Protein AF-A0A6A2WJE5-F1 (afdb_monomer)

Nearest PDB structures (foldseek):
  1t0g-assembly1_A  TM=8.300E-01  e=8.649E-07  Arabidopsis thaliana
  1j03-assembly1_A  TM=7.899E-01  e=5.171E-07  Arabidopsis thaliana
  4x8y-assembly2_B-3  TM=9.116E-01  e=1.373E-05  Homo sapiens
  4x8y-assembly1_A-2  TM=8.949E-01  e=1.665E-05  Homo sapiens

Sequence (152 aa):
MGIYSTVMETATEVTGLSPTAFFTILAMTVAVYNIVSGMFLGPEDFRQKPEKEPIQIYDVSSSKMFYGRGGACSMFTGKDASRALAMLSFKPEDLTGNLEGLSAEELGVLEDWESKFIEKYPVVGRVVTSTNSSENGDNVQIQSNDRNEQIE

Foldseek 3Di:
DDPVVVVQVVVCVPPVDHPVVVVVVVVVVVVVCCVVVCVVDPPPCVVPPPDDDFAWDWDCVVVCCQCNDPHVNVLQPPFQCLQCQLVVHPDNVSRHPDPPPRDPSSNVSSVVVVVVRVVPTDTPDGDDDPPDPDDDDDDDDDPPDDDDDDDD

pLDDT: mean 74.65, std 17.41, range [35.53, 93.31]

Structure (mmCIF, N/CA/C/O backbone):
data_AF-A0A6A2WJE5-F1
#
_entry.id   AF-A0A6A2WJE5-F1
#
loop_
_atom_site.group_PDB
_atom_site.id
_atom_site.type_symbol
_atom_site.label_atom_id
_atom_site.label_alt_id
_atom_site.label_comp_id
_atom_site.label_asym_id
_atom_site.label_entity_id
_atom_site.label_seq_id
_atom_site.pdbx_PDB_ins_code
_atom_site.Cartn_x
_atom_site.Cartn_y
_atom_site.Cartn_z
_atom_site.occupancy
_atom_site.B_iso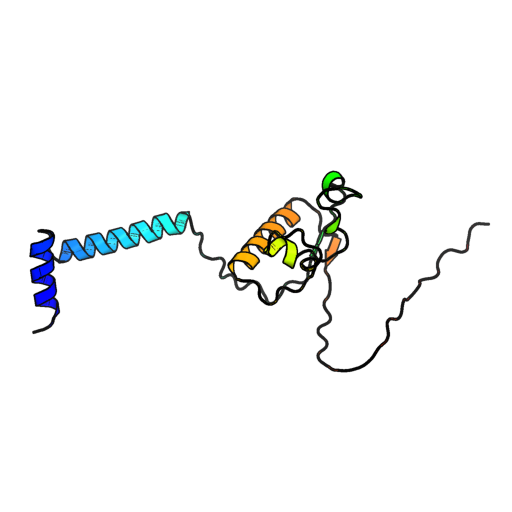_or_equiv
_atom_site.auth_seq_id
_atom_site.auth_comp_id
_atom_site.auth_asym_id
_atom_site.auth_atom_id
_atom_site.pdbx_PDB_model_num
ATOM 1 N N . MET A 1 1 ? -21.342 5.557 55.306 1.00 52.59 1 MET A N 1
ATOM 2 C CA . MET A 1 1 ? -22.325 5.751 54.220 1.00 52.59 1 MET A CA 1
ATOM 3 C C . MET A 1 1 ? -21.588 6.442 53.088 1.00 52.59 1 MET A C 1
ATOM 5 O O . MET A 1 1 ? -20.924 7.432 53.353 1.00 52.59 1 MET A O 1
ATOM 9 N N . GLY A 1 2 ? -21.509 5.792 51.928 1.00 71.12 2 GLY A N 1
ATOM 10 C CA . GLY A 1 2 ? -20.490 6.067 50.911 1.00 71.12 2 GLY A CA 1
ATOM 11 C C . GLY A 1 2 ? -20.773 7.291 50.044 1.00 71.12 2 GLY A C 1
ATOM 12 O O . GLY A 1 2 ? -21.915 7.715 49.915 1.00 71.12 2 GLY A O 1
ATOM 13 N N . ILE A 1 3 ? -19.718 7.778 49.390 1.00 71.00 3 ILE A N 1
ATOM 14 C CA . ILE A 1 3 ? -19.691 8.880 48.409 1.00 71.00 3 ILE A CA 1
ATOM 15 C C . ILE A 1 3 ? -20.806 8.8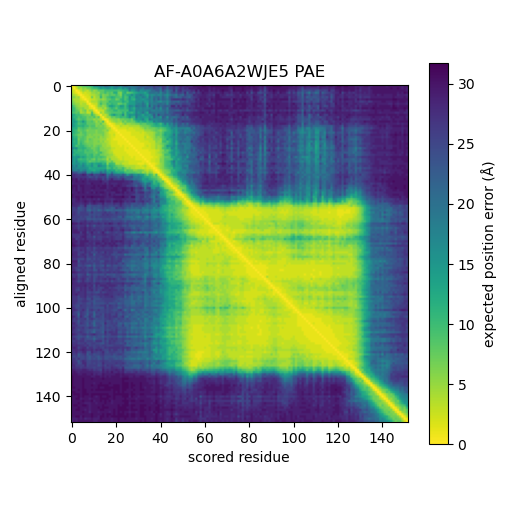37 47.347 1.00 71.00 3 ILE A C 1
ATOM 17 O O . ILE A 1 3 ? -21.147 9.863 46.768 1.00 71.00 3 ILE A O 1
ATOM 21 N N . TYR A 1 4 ? -21.407 7.668 47.119 1.00 67.56 4 TYR A N 1
ATOM 22 C CA . TYR A 1 4 ? -22.538 7.477 46.222 1.00 67.56 4 TYR A CA 1
ATOM 23 C C . TYR A 1 4 ? -23.751 8.326 46.599 1.00 67.56 4 TYR A C 1
ATOM 25 O O . TYR A 1 4 ? -24.358 8.900 45.709 1.00 67.56 4 TYR A O 1
ATOM 33 N N . SER A 1 5 ? -24.104 8.460 47.882 1.00 70.06 5 SER A N 1
ATOM 34 C CA . SER A 1 5 ? -25.287 9.250 48.261 1.00 70.06 5 SER A CA 1
ATOM 35 C C . SER A 1 5 ? -25.106 10.731 47.938 1.00 70.06 5 SER A C 1
ATOM 37 O O . SER A 1 5 ? -26.014 11.352 47.402 1.00 70.06 5 SER A O 1
ATOM 39 N N . THR A 1 6 ? -23.907 11.262 48.183 1.00 72.88 6 THR A N 1
ATOM 40 C CA . THR A 1 6 ? -23.566 12.663 47.912 1.00 72.88 6 THR A CA 1
ATOM 41 C C . THR A 1 6 ? -23.603 12.973 46.419 1.00 72.88 6 THR A C 1
ATOM 43 O O . THR A 1 6 ? -24.146 13.992 46.017 1.00 72.88 6 THR A O 1
ATOM 46 N N . VAL A 1 7 ? -23.076 12.078 45.580 1.00 64.81 7 VAL A N 1
ATOM 47 C CA . VAL A 1 7 ? -23.107 12.257 44.118 1.00 64.81 7 VAL A CA 1
ATOM 48 C C . VAL A 1 7 ? -24.527 12.096 43.554 1.00 64.81 7 VAL A C 1
ATOM 50 O O . VAL A 1 7 ? -24.882 12.759 42.585 1.00 64.81 7 VAL A O 1
ATOM 53 N N . MET A 1 8 ? -25.360 11.240 44.157 1.00 64.81 8 MET A N 1
ATOM 54 C CA . MET A 1 8 ? -26.753 11.049 43.727 1.00 64.81 8 MET A CA 1
ATOM 55 C C . MET A 1 8 ? -27.610 12.279 44.046 1.00 64.81 8 MET A C 1
ATOM 57 O O . MET A 1 8 ? -28.460 12.625 43.235 1.00 64.81 8 MET A O 1
ATOM 61 N N . GLU A 1 9 ? -27.355 12.949 45.175 1.00 65.62 9 GLU A N 1
ATOM 62 C CA . GLU A 1 9 ? -28.036 14.181 45.594 1.00 65.62 9 GLU A CA 1
ATOM 63 C C . GLU A 1 9 ? -27.699 15.361 44.662 1.00 65.62 9 GLU A C 1
ATOM 65 O O . GLU A 1 9 ? -28.606 16.035 44.166 1.00 65.62 9 GLU A O 1
ATOM 70 N N . THR A 1 10 ? -26.418 15.534 44.304 1.00 62.00 10 THR A N 1
ATOM 71 C CA . THR A 1 10 ? -25.973 16.611 43.397 1.00 62.00 10 THR A CA 1
ATOM 72 C C . THR A 1 10 ? -26.406 16.400 41.945 1.00 62.00 10 THR A C 1
ATOM 74 O O . THR A 1 10 ? -26.723 17.363 41.245 1.00 62.00 10 THR A O 1
ATOM 77 N N . ALA A 1 11 ? -26.471 15.152 41.475 1.00 60.81 11 ALA A N 1
ATOM 78 C CA . ALA A 1 11 ? -26.925 14.841 40.118 1.00 60.81 11 ALA A CA 1
ATOM 79 C C . ALA A 1 11 ? -28.409 15.195 39.901 1.00 60.81 11 ALA A C 1
ATOM 81 O O . ALA A 1 11 ? -28.769 15.729 38.844 1.00 60.81 11 ALA A O 1
ATOM 82 N N . THR A 1 12 ? -29.258 14.962 40.910 1.00 60.22 12 THR A N 1
ATOM 83 C CA . THR A 1 12 ? -30.670 15.381 40.895 1.00 60.22 12 THR A CA 1
ATOM 84 C C . THR A 1 12 ? -30.843 16.896 40.921 1.00 60.22 12 THR A C 1
ATOM 86 O O . THR A 1 12 ? -31.768 17.402 40.292 1.00 60.22 12 THR A O 1
ATOM 89 N N . GLU A 1 13 ? -29.954 17.628 41.590 1.00 63.97 13 GLU A N 1
ATOM 90 C CA . GLU A 1 13 ? -30.021 19.091 41.697 1.00 63.97 13 GLU A CA 1
ATOM 91 C C . GLU A 1 13 ? -29.607 19.798 40.395 1.00 63.97 13 GLU A C 1
ATOM 93 O O . GLU A 1 13 ? -30.221 20.785 39.998 1.00 63.97 13 GLU A O 1
ATOM 98 N N . VAL A 1 14 ? -28.608 19.264 39.683 1.00 64.81 14 VAL A N 1
ATOM 99 C CA . VAL A 1 14 ? -28.057 19.887 38.463 1.00 64.81 14 VAL A CA 1
ATOM 100 C C . VAL A 1 14 ? -28.892 19.601 37.210 1.00 64.81 14 VAL A C 1
ATOM 102 O O . VAL A 1 14 ? -28.920 20.417 36.291 1.00 64.81 14 VAL A O 1
ATOM 105 N N . THR A 1 15 ? -29.572 18.452 37.141 1.00 68.88 15 THR A N 1
ATOM 106 C CA . THR A 1 15 ? -30.280 18.016 35.918 1.00 68.88 15 THR A CA 1
ATOM 107 C C . THR A 1 15 ? -31.773 17.760 36.107 1.00 68.88 15 THR A C 1
ATOM 109 O O . THR A 1 15 ? -32.488 17.599 35.119 1.00 68.88 15 THR A O 1
ATOM 112 N N . GLY A 1 16 ? -32.264 17.697 37.350 1.00 69.25 16 GLY A N 1
ATOM 113 C CA . GLY A 1 16 ? -33.649 17.321 37.662 1.00 69.25 16 GLY A CA 1
ATOM 114 C C . GLY A 1 16 ? -34.006 15.872 37.306 1.00 69.25 16 GLY A C 1
ATOM 115 O O . GLY A 1 16 ? -35.157 15.463 37.456 1.00 69.25 16 GLY A O 1
ATOM 116 N N . LEU A 1 17 ? -33.043 15.086 36.816 1.00 70.56 17 LEU A N 1
ATOM 117 C CA . LEU A 1 17 ? -33.240 13.709 36.386 1.00 70.56 17 LEU A CA 1
ATOM 118 C C . LEU A 1 17 ? -32.917 12.749 37.533 1.00 70.56 17 LEU A C 1
ATOM 120 O O . LEU A 1 17 ? -31.979 12.959 38.300 1.00 70.56 17 LEU A O 1
ATOM 124 N N . SER A 1 18 ? -33.693 11.666 37.636 1.00 77.38 18 SER A N 1
ATOM 125 C CA . SER A 1 18 ? -33.404 10.576 38.573 1.00 77.38 18 SER A CA 1
ATOM 126 C C . SER A 1 18 ? -31.990 10.035 38.322 1.00 77.38 18 SER A C 1
ATOM 128 O O . SER A 1 18 ? -31.589 9.926 37.157 1.00 77.38 18 SER A O 1
ATOM 130 N N . PRO A 1 19 ? -31.241 9.617 39.356 1.00 73.56 19 PRO A N 1
ATOM 131 C CA . PRO A 1 19 ? -29.891 9.106 39.157 1.00 73.56 19 PRO A CA 1
ATOM 132 C C . PRO A 1 19 ? -29.829 7.921 38.186 1.00 73.56 19 PRO A C 1
ATOM 134 O O . PRO A 1 19 ? -28.876 7.782 37.425 1.00 73.56 19 PRO A O 1
ATOM 137 N N . THR A 1 20 ? -30.886 7.105 38.130 1.00 77.31 20 THR A N 1
ATOM 138 C CA . THR A 1 20 ? -31.012 6.017 37.151 1.00 77.31 20 THR A CA 1
ATOM 139 C C . THR A 1 20 ? -31.066 6.544 35.716 1.00 77.31 20 THR A C 1
ATOM 141 O O . THR A 1 20 ? -30.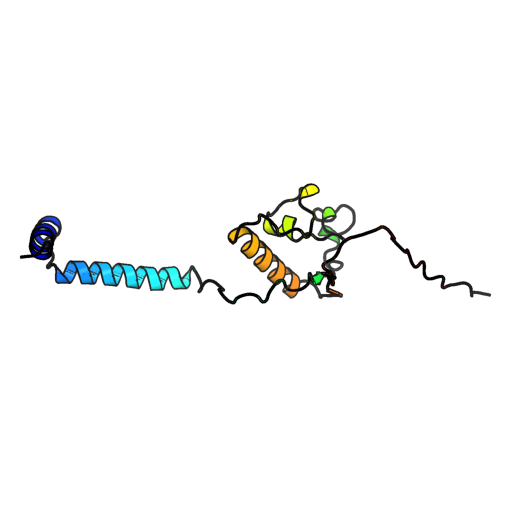427 5.974 34.837 1.00 77.31 20 THR A O 1
ATOM 144 N N . ALA A 1 21 ? -31.770 7.653 35.482 1.00 81.62 21 ALA A N 1
ATOM 145 C CA . ALA A 1 21 ? -31.901 8.258 34.161 1.00 81.62 21 ALA A CA 1
ATOM 146 C C . ALA A 1 21 ? -30.559 8.812 33.657 1.00 81.62 21 ALA A C 1
ATOM 148 O O . ALA A 1 21 ? -30.225 8.644 32.486 1.00 81.62 21 ALA A O 1
ATOM 149 N N . PHE A 1 22 ? -29.748 9.391 34.545 1.00 81.06 22 PHE A N 1
ATOM 150 C CA . PHE A 1 22 ? -28.398 9.847 34.211 1.00 81.06 22 PHE A CA 1
ATOM 151 C C . PHE A 1 22 ? -27.514 8.698 33.709 1.00 81.06 22 PHE A C 1
ATOM 153 O O . PHE A 1 22 ? -26.937 8.791 32.626 1.00 81.06 22 PHE A O 1
ATOM 160 N N . PHE A 1 23 ? -27.471 7.575 34.435 1.00 82.06 23 PHE A N 1
ATOM 161 C CA . PHE A 1 23 ? -26.706 6.404 33.998 1.00 82.06 23 PHE A CA 1
ATOM 162 C C . PHE A 1 23 ? -27.274 5.780 32.725 1.00 82.06 23 PHE A C 1
ATOM 164 O O . PHE A 1 23 ? -26.497 5.327 31.889 1.00 82.06 23 PHE A O 1
ATOM 171 N N . THR A 1 24 ? -28.597 5.799 32.524 1.00 88.81 24 THR A N 1
ATOM 172 C CA . THR A 1 24 ? -29.176 5.324 31.261 1.00 88.81 24 THR A CA 1
ATOM 173 C C . THR A 1 24 ? -28.831 6.232 30.092 1.00 88.81 24 THR A C 1
ATOM 175 O O . THR A 1 24 ? -28.515 5.726 29.025 1.00 88.81 24 THR A O 1
ATOM 178 N N . ILE A 1 25 ? -28.825 7.554 30.279 1.00 87.94 25 ILE A N 1
ATOM 179 C CA . ILE A 1 25 ? -28.468 8.507 29.223 1.00 87.94 25 ILE A CA 1
ATOM 180 C C . ILE A 1 25 ? -26.979 8.386 28.903 1.00 87.94 25 ILE A C 1
ATOM 182 O O . ILE A 1 25 ? -26.621 8.336 27.730 1.00 87.94 25 ILE A O 1
ATOM 186 N N . LEU A 1 26 ? -26.114 8.260 29.915 1.00 86.88 26 LEU A N 1
ATOM 187 C CA . LEU A 1 26 ? -24.685 8.005 29.726 1.00 86.88 26 LEU A CA 1
ATOM 188 C C . LEU A 1 26 ? -24.463 6.683 28.977 1.00 86.88 26 LEU A C 1
ATOM 190 O O . LEU A 1 26 ? -23.753 6.657 27.976 1.00 86.88 26 LEU A O 1
ATOM 194 N N . ALA A 1 27 ? -25.119 5.605 29.409 1.00 87.69 27 ALA A N 1
ATOM 195 C CA . ALA A 1 27 ? -25.034 4.302 28.757 1.00 87.69 27 ALA A CA 1
ATOM 196 C C . ALA A 1 27 ? -25.561 4.344 27.315 1.00 87.69 27 ALA A C 1
ATOM 198 O O . ALA A 1 27 ? -24.934 3.779 26.424 1.00 87.69 27 ALA A O 1
ATOM 199 N N . MET A 1 28 ? -26.661 5.056 27.056 1.00 89.38 28 MET A N 1
ATOM 200 C CA . MET A 1 28 ? -27.192 5.255 25.706 1.00 89.38 28 MET A CA 1
ATOM 201 C C . MET A 1 28 ? -26.266 6.113 24.847 1.00 89.38 28 MET A C 1
ATOM 203 O O . MET A 1 28 ? -26.070 5.798 23.682 1.00 89.38 28 MET A O 1
ATOM 207 N N . THR A 1 29 ? -25.651 7.152 25.409 1.00 89.69 29 THR A N 1
ATOM 208 C CA . THR A 1 29 ? -24.685 8.007 24.702 1.00 89.69 29 THR A CA 1
ATOM 209 C C . THR A 1 29 ? -23.455 7.202 24.308 1.00 89.69 29 THR A C 1
ATOM 211 O O . THR A 1 29 ? -23.022 7.261 23.162 1.00 89.69 29 THR A O 1
ATOM 214 N N . VAL A 1 30 ? -22.939 6.381 25.224 1.00 89.19 30 VAL A N 1
ATOM 215 C CA . VAL A 1 30 ? -21.826 5.466 24.957 1.00 89.19 30 VAL A CA 1
ATOM 216 C C . VAL A 1 30 ? -22.230 4.399 23.936 1.00 89.19 30 VAL A C 1
ATOM 218 O O . VAL A 1 30 ? -21.449 4.096 23.041 1.00 89.19 30 VAL A O 1
ATOM 221 N N . ALA A 1 31 ? -23.442 3.847 24.007 1.00 89.00 31 ALA A N 1
ATOM 222 C CA . ALA A 1 31 ? -23.922 2.862 23.038 1.00 89.00 31 ALA A CA 1
ATOM 223 C C . ALA A 1 31 ? -24.057 3.461 21.630 1.00 89.00 31 ALA A C 1
ATOM 225 O O . ALA A 1 31 ? -23.561 2.881 20.669 1.00 89.00 31 ALA A O 1
ATOM 226 N N . VAL A 1 32 ? -24.663 4.644 21.506 1.00 89.88 32 VAL A N 1
ATOM 227 C CA . VAL A 1 32 ? -24.785 5.360 20.229 1.00 89.88 32 VAL A CA 1
ATOM 228 C C . VAL A 1 32 ? -23.409 5.745 19.698 1.00 89.88 32 VAL A C 1
ATOM 230 O O . VAL A 1 32 ? -23.151 5.548 18.515 1.00 89.88 32 VAL A O 1
ATOM 233 N N . TYR A 1 33 ? -22.504 6.214 20.558 1.00 86.81 33 TYR A N 1
ATOM 234 C CA . TYR A 1 33 ? -21.125 6.494 20.174 1.00 86.81 33 TYR A CA 1
ATOM 235 C C . TYR A 1 33 ? -20.423 5.238 19.650 1.00 86.81 33 TYR A C 1
ATOM 237 O O . TYR A 1 33 ? -19.821 5.299 18.592 1.00 86.81 33 TYR A O 1
ATOM 245 N N . ASN A 1 34 ? -20.553 4.084 20.307 1.00 81.19 34 ASN A N 1
ATOM 246 C CA . ASN A 1 34 ? -19.960 2.836 19.815 1.00 81.19 34 ASN A CA 1
ATOM 247 C C . ASN A 1 34 ? -20.584 2.356 18.493 1.00 81.19 34 ASN A C 1
ATOM 249 O O . ASN A 1 34 ? -19.871 1.836 17.644 1.00 81.19 34 ASN A O 1
ATOM 253 N N . ILE A 1 35 ? -21.891 2.543 18.289 1.00 84.31 35 ILE A N 1
ATOM 254 C CA . ILE A 1 35 ? -22.585 2.129 17.057 1.00 84.31 35 ILE A CA 1
ATOM 255 C C . ILE A 1 35 ? -22.225 3.047 15.880 1.00 84.31 35 ILE A C 1
ATOM 257 O O . ILE A 1 35 ? -21.936 2.565 14.789 1.00 84.31 35 ILE A O 1
ATOM 261 N N . VAL A 1 36 ? -22.233 4.365 16.091 1.00 81.75 36 VAL A N 1
ATOM 262 C CA . VAL A 1 36 ? -21.932 5.354 15.043 1.00 81.75 36 VAL A CA 1
ATOM 263 C C . VAL A 1 36 ? -20.436 5.382 14.748 1.00 81.75 36 VAL A C 1
ATOM 265 O O . VAL A 1 36 ? -20.050 5.353 13.581 1.00 81.75 36 VAL A O 1
ATOM 268 N 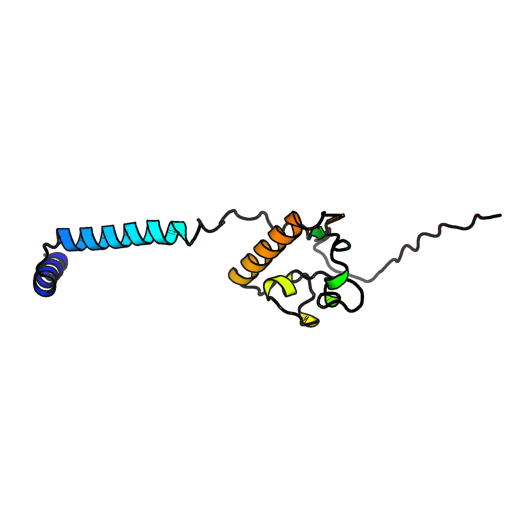N . SER A 1 37 ? -19.593 5.362 15.784 1.00 71.88 37 SER A N 1
ATOM 269 C CA . SER A 1 37 ? -18.146 5.254 15.609 1.00 71.88 37 SER A CA 1
ATOM 270 C C . SER A 1 37 ? -17.759 3.899 15.028 1.00 71.88 37 SER A C 1
ATOM 272 O O . SER A 1 37 ? -16.890 3.885 14.182 1.00 71.88 37 SER A O 1
ATOM 274 N N . GLY A 1 38 ? -18.433 2.788 15.345 1.00 68.38 38 GLY A N 1
ATOM 275 C CA . GLY A 1 38 ? -18.169 1.479 14.721 1.00 68.38 38 GLY A CA 1
ATOM 276 C C . GLY A 1 38 ? -18.567 1.372 13.240 1.00 68.38 38 GLY A C 1
ATOM 277 O O . GLY A 1 38 ? -18.175 0.431 12.556 1.00 68.38 38 GLY A O 1
ATOM 278 N N . MET A 1 39 ? -19.350 2.328 12.731 1.00 72.19 39 MET A N 1
ATOM 279 C CA . MET A 1 39 ? -19.688 2.432 11.307 1.00 72.19 39 MET A CA 1
ATOM 280 C C . MET A 1 39 ? -18.693 3.314 10.528 1.00 72.19 39 MET A C 1
ATOM 282 O O . MET A 1 39 ? -18.634 3.223 9.305 1.00 72.19 39 MET A O 1
ATOM 286 N N . PHE A 1 40 ? -17.922 4.160 11.223 1.00 60.41 40 PHE A N 1
ATOM 287 C CA . PHE A 1 40 ? -16.938 5.089 10.642 1.00 60.41 40 PHE A CA 1
ATOM 288 C C . PHE A 1 40 ? -15.478 4.713 10.942 1.00 60.41 40 PHE A C 1
ATOM 290 O O . PHE A 1 40 ? -14.597 4.992 10.137 1.00 60.41 40 PHE A O 1
ATOM 297 N N . LEU A 1 41 ? -15.232 4.055 12.069 1.00 53.56 41 LEU A N 1
ATOM 298 C CA . LEU A 1 41 ? -14.041 3.292 12.400 1.00 53.56 41 LEU A CA 1
ATOM 299 C C . LEU A 1 41 ? -14.479 1.833 12.318 1.00 53.56 41 LEU A C 1
ATOM 301 O O . LEU A 1 41 ? -15.106 1.307 13.242 1.00 53.56 41 LEU A O 1
ATOM 305 N N . GLY A 1 42 ? -14.192 1.193 11.182 1.00 59.41 42 GLY A N 1
ATOM 306 C CA . GLY A 1 42 ? -14.227 -0.264 11.111 1.00 59.41 42 GLY A CA 1
ATOM 307 C C . GLY A 1 42 ? -13.401 -0.844 12.263 1.00 59.41 42 GLY A C 1
ATOM 308 O O . GLY A 1 42 ? -12.537 -0.135 12.787 1.00 59.41 42 GLY A O 1
ATOM 309 N N . PRO A 1 43 ? -13.679 -2.085 12.707 1.00 54.38 43 PRO A N 1
ATOM 310 C CA . PRO A 1 43 ? -12.817 -2.727 13.683 1.00 54.38 43 PRO A CA 1
ATOM 311 C C . PRO A 1 43 ? -11.409 -2.594 13.131 1.00 54.38 43 PRO A C 1
ATOM 313 O O . PRO A 1 43 ? -11.148 -3.092 12.040 1.00 54.38 43 PRO A O 1
ATOM 316 N N . GLU A 1 44 ? -10.577 -1.835 13.843 1.00 55.62 44 GLU A N 1
ATOM 317 C CA . GLU A 1 44 ? -9.138 -1.821 13.671 1.00 55.62 44 GLU A CA 1
ATOM 318 C C . GLU A 1 44 ? -8.753 -3.227 13.239 1.00 55.62 44 GLU A C 1
ATOM 320 O O . GLU A 1 44 ? -9.047 -4.196 13.957 1.00 55.62 44 GLU A O 1
ATOM 325 N N . ASP A 1 45 ? -8.202 -3.342 12.034 1.00 51.47 45 ASP A N 1
ATOM 326 C CA . ASP A 1 45 ? -7.612 -4.560 11.518 1.00 51.47 45 ASP A CA 1
ATOM 327 C C . ASP A 1 45 ? -6.373 -4.879 12.378 1.00 51.47 45 ASP A C 1
ATOM 329 O O . ASP A 1 45 ? -5.257 -5.029 11.907 1.00 51.47 45 ASP A O 1
ATOM 333 N N . PHE A 1 46 ? -6.588 -5.124 13.674 1.00 51.56 46 PHE A N 1
ATOM 334 C CA . PHE A 1 46 ? -5.795 -5.974 14.545 1.00 51.56 46 PHE A CA 1
ATOM 335 C C . PHE A 1 46 ? -5.857 -7.434 14.072 1.00 51.56 46 PHE A C 1
ATOM 337 O O . PHE A 1 46 ? -5.621 -8.361 14.854 1.00 51.56 46 PHE A O 1
ATOM 344 N N . ARG A 1 47 ? -6.132 -7.691 12.785 1.00 51.38 47 ARG A N 1
ATOM 345 C CA . ARG A 1 47 ? -5.430 -8.779 12.133 1.00 51.38 47 ARG A CA 1
ATOM 346 C C . ARG A 1 47 ? -3.965 -8.464 12.349 1.00 51.38 47 ARG A C 1
ATOM 348 O O . ARG A 1 47 ? -3.417 -7.576 11.717 1.00 51.38 47 ARG A O 1
ATOM 355 N N . GLN A 1 48 ? -3.346 -9.179 13.280 1.00 54.66 48 GLN A N 1
ATOM 356 C CA . GLN A 1 48 ? -1.905 -9.329 13.284 1.00 54.66 48 GLN A CA 1
ATOM 357 C C . GLN A 1 48 ? -1.526 -9.734 11.857 1.00 54.66 48 GLN A C 1
ATOM 359 O O . GLN A 1 48 ? -1.694 -10.894 11.475 1.00 54.66 48 GLN A O 1
ATOM 364 N N . LYS A 1 49 ? -1.129 -8.753 11.037 1.00 40.56 49 LYS A N 1
ATOM 365 C CA . LYS A 1 49 ? -0.548 -9.001 9.728 1.00 40.56 49 LYS A CA 1
ATOM 366 C C . LYS A 1 49 ? 0.692 -9.826 10.054 1.00 40.56 49 LYS A C 1
ATOM 368 O O . LYS A 1 49 ? 1.472 -9.395 10.912 1.00 40.56 49 LYS A O 1
ATOM 373 N N . PRO A 1 50 ? 0.803 -11.053 9.521 1.00 46.44 50 PRO A N 1
ATOM 374 C CA . PRO A 1 50 ? 1.920 -11.916 9.850 1.00 46.44 50 PRO A CA 1
ATOM 375 C C . PRO A 1 50 ? 3.215 -11.143 9.609 1.00 46.44 50 PRO A C 1
ATOM 377 O O . PRO A 1 50 ? 3.312 -10.325 8.693 1.00 46.44 50 PRO A O 1
ATOM 380 N N . GLU A 1 51 ? 4.154 -11.361 10.519 1.00 56.34 51 GLU A N 1
ATOM 381 C CA . GLU A 1 51 ? 5.479 -10.762 10.575 1.00 56.34 51 GLU A CA 1
ATOM 382 C C . GLU A 1 51 ? 6.052 -10.504 9.172 1.00 56.34 51 GLU A C 1
ATOM 384 O O . GLU A 1 51 ? 6.443 -11.426 8.464 1.00 56.34 51 GLU A O 1
ATOM 389 N N . LYS A 1 52 ? 6.035 -9.221 8.783 1.00 57.91 52 LYS A N 1
ATOM 390 C CA . LYS A 1 52 ? 6.685 -8.634 7.605 1.00 57.91 52 LYS A CA 1
ATOM 391 C C . LYS A 1 52 ? 6.545 -9.480 6.327 1.00 57.91 52 LYS A C 1
ATOM 393 O O . LYS A 1 52 ? 7.500 -10.112 5.881 1.00 57.91 52 LYS A O 1
ATOM 398 N N . GLU A 1 53 ? 5.363 -9.435 5.709 1.00 64.19 53 GLU A N 1
ATOM 399 C CA . GLU A 1 53 ? 5.158 -9.960 4.351 1.00 64.19 53 GLU A CA 1
ATOM 400 C C . GLU A 1 53 ? 6.276 -9.472 3.398 1.00 64.19 53 GLU A C 1
ATOM 402 O O . GLU A 1 53 ? 6.688 -8.306 3.461 1.00 64.19 53 GLU A O 1
ATOM 407 N N . PRO A 1 54 ? 6.813 -10.350 2.531 1.00 70.75 54 PRO A N 1
ATOM 408 C CA . PRO A 1 54 ? 7.904 -9.996 1.635 1.00 70.75 54 PRO A CA 1
ATOM 409 C C . PRO A 1 54 ? 7.454 -8.924 0.637 1.00 70.75 54 PRO A C 1
ATOM 411 O O . PRO A 1 54 ? 6.382 -9.030 0.041 1.00 70.75 54 PRO A O 1
ATOM 414 N N . ILE A 1 55 ? 8.309 -7.920 0.420 1.00 84.25 55 ILE A N 1
ATOM 415 C CA . ILE A 1 55 ? 8.044 -6.778 -0.468 1.00 84.25 55 ILE A CA 1
ATOM 416 C C . ILE A 1 55 ? 7.608 -7.284 -1.848 1.00 84.25 55 ILE A C 1
ATOM 418 O O . ILE A 1 55 ? 8.323 -8.058 -2.487 1.00 84.25 55 ILE A O 1
ATOM 422 N N . GLN A 1 56 ? 6.443 -6.845 -2.321 1.00 90.31 56 GLN A N 1
ATOM 423 C CA . GLN A 1 56 ? 5.878 -7.264 -3.604 1.00 90.31 56 GLN A CA 1
ATOM 424 C C . GLN A 1 56 ? 6.330 -6.337 -4.739 1.00 90.31 56 GLN A C 1
ATOM 426 O O . GLN A 1 56 ? 6.391 -5.118 -4.582 1.00 90.31 56 GLN A O 1
ATOM 431 N N . ILE A 1 57 ? 6.639 -6.914 -5.900 1.00 92.12 57 ILE A N 1
ATOM 432 C CA . ILE A 1 57 ? 7.062 -6.179 -7.096 1.00 92.12 57 ILE A CA 1
ATOM 433 C C . ILE A 1 57 ? 5.875 -6.101 -8.054 1.00 92.12 57 ILE A C 1
ATOM 435 O O . ILE A 1 57 ? 5.371 -7.133 -8.498 1.00 92.12 57 ILE A O 1
ATOM 439 N N . TYR A 1 58 ? 5.465 -4.883 -8.401 1.00 92.56 58 TYR A N 1
ATOM 440 C CA . TYR A 1 58 ? 4.335 -4.610 -9.291 1.00 92.56 58 TYR A CA 1
ATOM 441 C C . TYR A 1 58 ? 4.813 -4.128 -10.661 1.00 92.56 58 TYR A C 1
ATOM 443 O O . TYR A 1 58 ? 5.693 -3.267 -10.747 1.00 92.56 58 TYR A O 1
ATOM 451 N N . ASP A 1 59 ? 4.203 -4.631 -11.737 1.00 92.94 59 ASP A N 1
ATOM 452 C CA . ASP A 1 59 ? 4.446 -4.101 -13.081 1.00 92.94 59 ASP A CA 1
ATOM 453 C C . ASP A 1 59 ? 3.542 -2.901 -13.380 1.00 92.94 59 ASP A C 1
ATOM 455 O O . ASP A 1 59 ? 2.350 -3.014 -13.672 1.00 92.94 59 ASP A O 1
ATOM 459 N N . VAL A 1 60 ? 4.154 -1.719 -13.340 1.00 92.88 60 VAL A N 1
ATOM 460 C CA . VAL A 1 60 ? 3.503 -0.429 -13.593 1.00 92.88 60 VAL A CA 1
ATOM 461 C C . VAL A 1 60 ? 3.579 0.019 -15.059 1.00 92.88 60 VAL A C 1
ATOM 463 O O . VAL A 1 60 ? 3.253 1.170 -15.370 1.00 92.88 60 VAL A O 1
ATOM 466 N N . SER A 1 61 ? 3.975 -0.861 -15.989 1.00 89.38 61 SER A N 1
ATOM 467 C CA . SER A 1 61 ? 4.127 -0.539 -17.421 1.00 89.38 61 SER A CA 1
ATOM 468 C C . SER A 1 61 ? 2.838 -0.028 -18.071 1.00 89.38 61 SER A C 1
ATOM 470 O O . SER A 1 61 ? 2.894 0.819 -18.967 1.00 89.38 61 SER A O 1
ATOM 472 N N . SER A 1 62 ? 1.671 -0.468 -17.585 1.00 89.81 62 SER A N 1
ATOM 473 C CA . SER A 1 62 ? 0.359 0.027 -18.031 1.00 89.81 62 SER A CA 1
ATOM 474 C C . SER A 1 62 ? 0.162 1.525 -17.755 1.00 89.81 62 SER A C 1
ATOM 476 O O . SER A 1 62 ? -0.571 2.202 -18.472 1.00 89.81 62 SER A O 1
ATOM 478 N N . SER A 1 63 ? 0.856 2.072 -1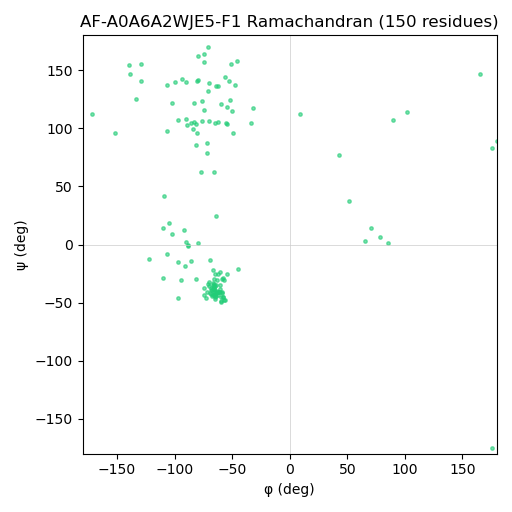6.753 1.00 89.81 63 SER A N 1
ATOM 479 C CA . SER A 1 63 ? 0.795 3.477 -16.333 1.00 89.81 63 SER A CA 1
ATOM 480 C C . SER A 1 63 ? 2.081 4.241 -16.671 1.00 89.81 63 SER A C 1
ATOM 482 O O . SER A 1 63 ? 2.555 5.082 -15.902 1.00 89.81 63 SER A O 1
ATOM 484 N N . LYS A 1 64 ? 2.628 3.999 -17.870 1.00 88.81 64 LYS A N 1
ATOM 485 C CA . LYS A 1 64 ? 3.853 4.635 -18.388 1.00 88.81 64 LYS A CA 1
ATOM 486 C C . LYS A 1 64 ? 3.827 6.170 -18.382 1.00 88.81 64 LYS A C 1
ATOM 488 O O . LYS A 1 64 ? 4.884 6.780 -18.307 1.00 88.81 64 LYS A O 1
ATOM 493 N N . MET A 1 65 ? 2.658 6.811 -18.423 1.00 87.06 65 MET A N 1
ATOM 494 C CA . MET A 1 65 ? 2.563 8.275 -18.301 1.00 87.06 65 MET A CA 1
ATOM 495 C C . MET A 1 65 ? 3.048 8.793 -16.935 1.00 87.06 65 MET A C 1
ATOM 497 O O . MET A 1 65 ? 3.578 9.896 -16.853 1.00 87.06 65 MET A O 1
ATOM 501 N N . PHE A 1 66 ? 2.903 7.993 -15.875 1.00 87.25 66 PHE A N 1
ATOM 502 C CA . PHE A 1 66 ? 3.302 8.362 -14.515 1.00 87.25 66 PHE A CA 1
ATOM 503 C C . PHE A 1 66 ? 4.679 7.810 -14.152 1.00 87.25 66 PHE A C 1
ATOM 505 O O . PHE A 1 66 ? 5.505 8.543 -13.617 1.00 87.25 66 PHE A O 1
ATOM 512 N N . TYR A 1 67 ? 4.924 6.536 -14.460 1.00 88.31 67 TYR A N 1
ATOM 513 C CA . TYR A 1 67 ? 6.141 5.818 -14.067 1.00 88.31 67 TYR A CA 1
ATOM 514 C C . TYR A 1 67 ? 7.209 5.783 -15.169 1.00 88.31 67 TYR A C 1
ATOM 516 O O . TYR A 1 67 ? 8.366 5.480 -14.911 1.00 88.31 67 TYR A O 1
ATOM 524 N N . GLY A 1 68 ? 6.851 6.097 -16.413 1.00 87.00 68 GLY A N 1
ATOM 525 C CA . GLY A 1 68 ? 7.808 6.162 -17.513 1.00 87.00 68 GLY A CA 1
ATOM 526 C C . GLY A 1 68 ? 8.740 7.367 -17.406 1.00 87.00 68 GLY A C 1
ATOM 527 O O . GLY A 1 68 ? 8.540 8.279 -16.608 1.00 87.00 68 GLY A O 1
ATOM 528 N N . ARG A 1 69 ? 9.768 7.382 -18.257 1.00 86.81 69 ARG A N 1
ATOM 529 C CA . ARG A 1 69 ? 10.805 8.418 -18.263 1.00 86.81 69 ARG A CA 1
ATOM 530 C C . ARG A 1 69 ? 10.203 9.827 -18.376 1.00 86.81 69 ARG A C 1
ATOM 532 O O . ARG A 1 69 ? 9.579 10.141 -19.385 1.00 86.81 69 ARG A O 1
ATOM 539 N N . GLY A 1 70 ? 10.433 10.657 -17.357 1.00 85.06 70 GLY A N 1
ATOM 540 C CA . GLY A 1 70 ? 9.915 12.030 -17.271 1.00 85.06 70 GLY A CA 1
ATOM 541 C C . GLY A 1 70 ? 8.502 12.157 -16.688 1.00 85.06 70 GLY A C 1
ATOM 542 O O . GLY A 1 70 ? 7.987 13.268 -16.604 1.00 85.06 70 GLY A O 1
ATOM 543 N N . GLY A 1 71 ? 7.875 11.049 -16.283 1.00 85.56 71 GLY A N 1
ATOM 544 C CA . GLY A 1 71 ? 6.605 11.056 -15.561 1.00 85.56 71 GLY A CA 1
ATOM 545 C C . GLY A 1 71 ? 6.766 11.496 -14.103 1.00 85.56 71 GLY A C 1
ATOM 546 O O . GLY A 1 71 ? 7.841 11.367 -13.514 1.00 85.56 71 GLY A O 1
ATOM 547 N N . ALA A 1 72 ? 5.677 11.988 -13.506 1.00 84.44 72 ALA A N 1
ATOM 548 C CA . ALA A 1 72 ? 5.669 12.531 -12.141 1.00 84.44 72 ALA A CA 1
ATOM 549 C C . ALA A 1 72 ? 6.134 11.524 -11.069 1.00 84.44 72 ALA A C 1
ATOM 551 O O . ALA A 1 72 ? 6.706 11.911 -10.056 1.00 84.44 72 ALA A O 1
ATOM 552 N N . CYS A 1 73 ? 5.926 10.231 -11.321 1.00 84.06 73 CYS A N 1
ATOM 553 C CA . CYS A 1 73 ? 6.251 9.123 -10.425 1.00 84.06 73 CYS A CA 1
ATOM 554 C C . C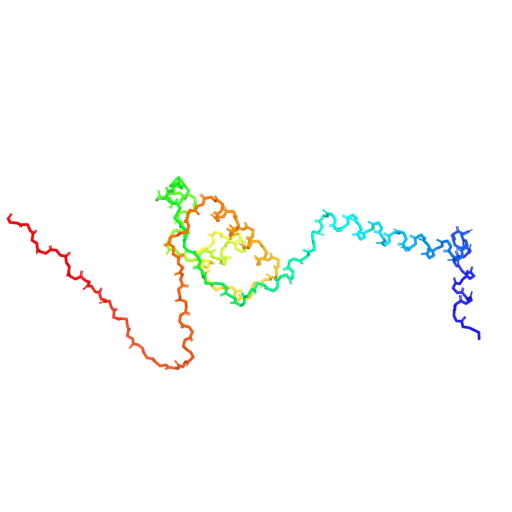YS A 1 73 ? 7.430 8.278 -10.942 1.00 84.06 73 CYS A C 1
ATOM 556 O O . CYS A 1 73 ? 7.670 7.181 -10.440 1.00 84.06 73 CYS A O 1
ATOM 558 N N . SER A 1 74 ? 8.190 8.774 -11.928 1.00 87.44 74 SER A N 1
ATOM 559 C CA . SER A 1 74 ? 9.356 8.073 -12.492 1.00 87.44 74 SER A CA 1
ATOM 560 C C . SER A 1 74 ? 10.439 7.798 -11.446 1.00 87.44 74 SER A C 1
ATOM 562 O O . SER A 1 74 ? 11.228 6.875 -11.608 1.00 87.44 74 SER A O 1
ATOM 564 N N . MET A 1 75 ? 10.482 8.572 -10.361 1.00 86.69 75 MET A N 1
ATOM 565 C CA . MET A 1 75 ? 11.424 8.364 -9.260 1.00 86.69 75 MET A CA 1
ATOM 566 C C . MET A 1 75 ? 11.183 7.066 -8.474 1.00 86.69 75 MET A C 1
ATOM 568 O O . MET A 1 75 ? 12.116 6.561 -7.857 1.00 86.69 75 MET A O 1
ATOM 572 N N . PHE A 1 76 ? 9.969 6.509 -8.521 1.00 87.12 76 PHE A N 1
ATOM 573 C CA . PHE A 1 76 ? 9.619 5.273 -7.816 1.00 87.12 76 PHE A CA 1
ATOM 574 C C . PHE A 1 76 ? 9.959 4.008 -8.615 1.00 87.12 76 PHE A C 1
ATOM 576 O O . PHE A 1 76 ? 9.959 2.913 -8.063 1.00 87.12 76 PHE A O 1
ATOM 583 N N . THR A 1 77 ? 10.252 4.112 -9.917 1.00 88.81 77 THR A N 1
ATOM 584 C CA . THR A 1 77 ? 10.508 2.916 -10.731 1.00 88.81 77 THR A CA 1
ATOM 585 C C . THR A 1 77 ? 11.834 2.253 -10.396 1.00 88.81 77 THR A C 1
ATOM 587 O O . THR A 1 77 ? 12.870 2.917 -10.363 1.00 88.81 77 THR A O 1
ATOM 590 N N . GLY A 1 78 ? 11.804 0.930 -10.215 1.00 86.12 78 GLY A N 1
ATOM 591 C CA . GLY A 1 78 ? 12.996 0.122 -9.942 1.00 86.12 78 GLY A CA 1
ATOM 592 C C . GLY A 1 78 ? 13.596 0.342 -8.551 1.00 86.12 78 GLY A C 1
ATOM 593 O O . GLY A 1 78 ? 14.736 -0.052 -8.315 1.00 86.12 78 GLY A O 1
ATOM 594 N N . LYS A 1 79 ? 12.858 0.991 -7.646 1.00 88.50 79 LYS A N 1
ATOM 595 C CA . LYS A 1 79 ? 13.256 1.254 -6.262 1.00 88.50 79 LYS A CA 1
ATOM 596 C C . LYS A 1 79 ? 12.148 0.804 -5.321 1.00 88.50 79 LYS A C 1
ATOM 598 O O . LYS A 1 79 ? 10.984 0.760 -5.708 1.00 88.50 79 LYS A O 1
ATOM 603 N N . ASP A 1 80 ? 12.522 0.505 -4.084 1.00 89.69 80 ASP A N 1
ATOM 604 C CA . ASP A 1 80 ? 11.540 0.314 -3.028 1.00 89.69 80 ASP A CA 1
ATOM 605 C C . ASP A 1 80 ? 10.985 1.683 -2.610 1.00 89.69 80 ASP A C 1
ATOM 607 O O . ASP A 1 80 ? 11.725 2.558 -2.158 1.00 89.69 80 ASP A O 1
ATOM 611 N N . ALA A 1 81 ? 9.689 1.878 -2.836 1.00 90.94 81 ALA A N 1
ATOM 612 C CA . ALA A 1 81 ? 8.971 3.107 -2.526 1.00 90.94 81 ALA A CA 1
ATOM 613 C C . ALA A 1 81 ? 8.132 2.984 -1.246 1.00 90.94 81 ALA A C 1
ATOM 615 O O . ALA A 1 81 ? 7.338 3.878 -0.968 1.00 90.94 81 ALA A O 1
ATOM 616 N N . SER A 1 82 ? 8.280 1.901 -0.474 1.00 90.50 82 SER A N 1
ATOM 617 C CA . SER A 1 82 ? 7.407 1.603 0.667 1.00 90.50 82 SER A CA 1
ATOM 618 C C . SER A 1 82 ? 7.393 2.733 1.700 1.00 90.50 82 SER A C 1
ATOM 620 O O . SER A 1 82 ? 6.323 3.210 2.073 1.00 90.50 82 SER A O 1
ATOM 622 N N . ARG A 1 83 ? 8.561 3.250 2.107 1.00 90.62 83 ARG A N 1
ATOM 623 C CA . ARG A 1 83 ? 8.623 4.379 3.050 1.00 90.62 83 ARG A CA 1
ATOM 624 C C . ARG A 1 83 ? 8.052 5.667 2.450 1.00 90.62 83 ARG A C 1
ATOM 626 O O . ARG A 1 83 ? 7.280 6.363 3.103 1.00 90.62 83 ARG A O 1
ATOM 633 N N . ALA A 1 84 ? 8.393 5.967 1.199 1.00 90.88 84 ALA A N 1
ATOM 634 C CA . ALA A 1 84 ? 7.881 7.138 0.497 1.00 90.88 84 ALA A CA 1
ATOM 635 C C . ALA A 1 84 ? 6.348 7.120 0.363 1.00 90.88 84 ALA A C 1
ATOM 637 O O . ALA A 1 84 ? 5.714 8.158 0.525 1.00 90.88 84 ALA A O 1
ATOM 638 N N . LEU A 1 85 ? 5.743 5.956 0.116 1.00 90.19 85 LEU A N 1
ATOM 639 C CA . LEU A 1 85 ? 4.290 5.791 0.051 1.00 90.19 85 LEU A CA 1
ATOM 640 C C . LEU A 1 85 ? 3.635 5.944 1.426 1.00 90.19 85 LEU A C 1
ATOM 642 O O . LEU A 1 85 ? 2.623 6.634 1.523 1.00 90.19 85 LEU A O 1
ATOM 646 N N . ALA A 1 86 ? 4.238 5.373 2.473 1.00 89.50 86 ALA A N 1
ATOM 647 C CA . ALA A 1 86 ? 3.771 5.517 3.853 1.00 89.50 86 ALA A CA 1
ATOM 648 C C . ALA A 1 86 ? 3.723 6.990 4.293 1.00 89.50 86 ALA A C 1
ATOM 650 O O . ALA A 1 86 ? 2.733 7.456 4.847 1.00 89.50 86 ALA A O 1
ATOM 651 N N . MET A 1 87 ? 4.782 7.744 3.983 1.00 88.88 87 MET A N 1
ATOM 652 C CA . MET A 1 87 ? 4.915 9.158 4.355 1.00 88.88 87 MET A CA 1
ATOM 653 C C . MET A 1 87 ? 4.322 10.132 3.325 1.00 88.88 87 MET A C 1
ATOM 655 O O . MET A 1 87 ? 4.406 11.346 3.511 1.00 88.88 87 MET A O 1
ATOM 659 N N . LEU A 1 88 ? 3.780 9.628 2.208 1.00 88.38 88 LEU A N 1
ATOM 660 C CA . LEU A 1 88 ? 3.336 10.426 1.054 1.00 88.38 88 LEU A CA 1
ATOM 661 C C . LEU A 1 88 ? 4.414 11.410 0.552 1.00 88.38 88 LEU A C 1
ATOM 663 O O . LEU A 1 88 ? 4.130 12.543 0.154 1.00 88.38 88 LEU A O 1
ATOM 667 N N . SER A 1 89 ? 5.672 10.976 0.585 1.00 86.81 89 SER A N 1
ATOM 668 C CA . SER A 1 89 ? 6.840 11.796 0.285 1.00 86.81 89 SER A CA 1
ATOM 669 C C . SER A 1 89 ? 7.352 11.560 -1.135 1.00 86.81 89 SER A C 1
ATOM 671 O O . SER A 1 89 ? 7.455 10.435 -1.614 1.00 86.81 89 SER A O 1
ATOM 673 N N . PHE A 1 90 ? 7.748 12.648 -1.797 1.00 86.81 90 PHE A N 1
ATOM 674 C CA . PHE A 1 90 ? 8.458 12.631 -3.082 1.00 86.81 90 PHE A CA 1
ATOM 675 C C . PHE A 1 90 ? 9.947 12.957 -2.910 1.00 86.81 90 PHE A C 1
ATOM 677 O O . PHE A 1 90 ? 10.623 13.363 -3.858 1.00 86.81 90 PHE A O 1
ATOM 684 N N . LYS A 1 91 ? 10.479 12.837 -1.691 1.00 85.81 91 LYS A N 1
ATOM 685 C CA . LYS A 1 91 ? 11.901 13.066 -1.444 1.00 85.81 91 LYS A CA 1
ATOM 686 C C . LYS A 1 91 ? 12.703 11.826 -1.834 1.00 85.81 91 LYS A C 1
ATOM 688 O O . LYS A 1 91 ? 12.284 10.708 -1.544 1.00 85.81 91 LYS A O 1
ATOM 693 N N . PRO A 1 92 ? 13.885 12.000 -2.445 1.00 84.38 92 PRO A N 1
ATOM 694 C CA . PRO A 1 92 ? 14.736 10.875 -2.818 1.00 84.38 92 PRO A CA 1
ATOM 695 C C . PRO A 1 92 ? 15.267 10.104 -1.599 1.00 84.38 92 PRO A C 1
ATOM 697 O O . PRO A 1 92 ? 15.567 8.923 -1.719 1.00 84.38 92 PRO A O 1
ATOM 700 N N . GLU A 1 93 ? 15.364 10.762 -0.442 1.00 87.06 93 GLU A N 1
ATOM 701 C CA . GLU A 1 93 ? 15.804 10.177 0.833 1.00 87.06 93 GLU A CA 1
ATOM 702 C C . GLU A 1 93 ? 14.820 9.124 1.366 1.00 87.06 93 GLU A C 1
ATOM 704 O O . GLU A 1 93 ? 15.234 8.152 1.992 1.00 87.06 93 GLU A O 1
ATOM 709 N N . ASP A 1 94 ? 13.530 9.278 1.053 1.00 86.62 94 ASP A N 1
ATOM 710 C CA . ASP A 1 94 ? 12.465 8.379 1.505 1.00 86.62 94 ASP A CA 1
ATOM 711 C C . ASP A 1 94 ? 12.239 7.193 0.544 1.00 86.62 94 ASP A C 1
ATOM 713 O O . ASP A 1 94 ? 11.406 6.328 0.811 1.00 86.62 94 ASP A O 1
ATOM 717 N N . LEU A 1 95 ? 12.989 7.108 -0.566 1.00 87.31 95 LEU A N 1
ATOM 718 C CA . LEU A 1 95 ? 12.952 5.993 -1.527 1.00 87.31 95 LEU A CA 1
ATOM 719 C C . LEU A 1 95 ? 13.713 4.771 -1.000 1.00 87.31 95 LEU A C 1
ATOM 721 O O . LEU A 1 95 ? 14.738 4.354 -1.550 1.00 87.31 95 LEU A O 1
ATOM 725 N N . THR A 1 96 ? 13.224 4.232 0.106 1.00 86.00 96 THR A N 1
ATOM 726 C CA . THR A 1 96 ? 13.811 3.093 0.797 1.00 86.00 96 THR A CA 1
ATOM 727 C C . THR A 1 96 ? 12.730 2.137 1.292 1.00 86.00 96 THR A C 1
ATOM 729 O O . THR A 1 96 ? 11.600 2.532 1.584 1.00 86.00 96 THR A O 1
ATOM 732 N N . GLY A 1 97 ? 13.113 0.869 1.438 1.00 83.62 97 GLY A N 1
ATOM 733 C CA . GLY A 1 97 ? 12.313 -0.161 2.101 1.00 83.62 97 GLY A CA 1
ATOM 734 C C . GLY A 1 97 ? 12.391 -0.118 3.626 1.00 83.62 97 GLY A C 1
ATOM 735 O O . GLY A 1 97 ? 11.822 -0.979 4.295 1.00 83.62 97 GLY A O 1
ATOM 736 N N . ASN A 1 98 ? 13.127 0.842 4.204 1.00 85.94 98 ASN A N 1
ATOM 737 C CA . ASN A 1 98 ? 13.231 0.948 5.653 1.00 85.94 98 ASN A CA 1
ATOM 738 C C . ASN A 1 98 ? 11.956 1.551 6.264 1.00 85.94 98 ASN A C 1
ATOM 740 O O . ASN A 1 98 ? 11.725 2.760 6.188 1.00 85.94 98 ASN A O 1
ATOM 744 N N . LEU A 1 99 ? 11.168 0.698 6.915 1.00 85.19 99 LEU A N 1
ATOM 745 C CA . LEU A 1 99 ? 9.948 1.067 7.634 1.00 85.19 99 LEU A CA 1
ATOM 746 C C . LEU A 1 99 ? 10.200 1.421 9.111 1.00 85.19 99 LEU A C 1
ATOM 748 O O . LEU A 1 99 ? 9.256 1.712 9.841 1.00 85.19 99 LEU A O 1
ATOM 752 N N . GLU A 1 100 ? 11.455 1.404 9.574 1.00 85.25 100 GLU A N 1
ATOM 753 C CA . GLU A 1 100 ? 11.792 1.794 10.944 1.00 85.25 100 GLU A CA 1
ATOM 754 C C . GLU A 1 100 ? 11.435 3.263 11.210 1.00 85.25 100 GLU A C 1
ATOM 756 O O . GLU A 1 100 ? 11.698 4.159 10.397 1.00 85.25 100 GLU A O 1
ATOM 761 N N . GLY A 1 101 ? 10.836 3.509 12.376 1.00 83.62 101 GLY A N 1
ATOM 762 C CA . GLY A 1 101 ? 10.447 4.846 12.821 1.00 83.62 101 GLY A CA 1
ATOM 763 C C . GLY A 1 101 ? 9.158 5.391 12.201 1.00 83.62 101 GLY A C 1
ATOM 764 O O . GLY A 1 101 ? 8.849 6.551 12.453 1.00 83.62 101 GLY A O 1
ATOM 765 N N . LEU A 1 102 ? 8.420 4.591 11.423 1.00 84.44 102 LEU A N 1
ATOM 766 C CA . LEU A 1 102 ? 7.070 4.943 10.976 1.00 84.44 102 LEU A CA 1
ATOM 767 C C . LEU A 1 102 ? 6.047 4.683 12.086 1.00 84.44 102 LEU A C 1
ATOM 769 O O . LEU A 1 102 ? 6.135 3.699 12.826 1.00 84.44 102 LEU A O 1
ATOM 773 N N . SER A 1 103 ? 5.073 5.578 12.194 1.00 86.69 103 SER A N 1
ATOM 774 C CA . SER A 1 103 ? 3.913 5.440 13.072 1.00 86.69 103 SER A CA 1
ATOM 775 C C . SER A 1 103 ? 2.904 4.421 12.528 1.00 86.69 103 SER A C 1
ATOM 777 O O . SER A 1 103 ? 2.927 4.055 11.353 1.00 86.69 103 SER A O 1
ATOM 779 N N . ALA A 1 104 ? 1.984 3.970 13.385 1.00 82.75 104 ALA A N 1
ATOM 780 C CA . ALA A 1 104 ? 0.916 3.052 12.981 1.00 82.75 104 ALA A CA 1
ATOM 781 C C . ALA A 1 104 ? 0.008 3.650 11.889 1.00 82.75 104 ALA A C 1
ATOM 783 O O . ALA A 1 104 ? -0.412 2.934 10.986 1.00 82.75 104 ALA A O 1
ATOM 784 N N . GLU A 1 105 ? -0.237 4.963 11.929 1.00 85.00 105 GLU A N 1
ATOM 785 C CA . GLU A 1 105 ? -1.037 5.666 10.919 1.00 85.00 105 GLU A CA 1
ATOM 786 C C . GLU A 1 105 ? -0.354 5.645 9.542 1.00 85.00 105 GLU A C 1
ATOM 788 O O . GLU A 1 105 ? -0.984 5.315 8.540 1.00 85.00 105 GLU A O 1
ATOM 793 N N . GLU A 1 106 ? 0.952 5.926 9.485 1.00 86.25 106 GLU A N 1
ATOM 794 C CA . GLU A 1 106 ? 1.733 5.890 8.237 1.00 86.25 106 GLU A CA 1
ATOM 795 C C . GLU A 1 106 ? 1.814 4.473 7.651 1.00 86.25 106 GLU A C 1
ATOM 797 O O . GLU A 1 106 ? 1.774 4.291 6.432 1.00 86.25 106 GLU A O 1
ATOM 802 N N . LEU A 1 107 ? 1.889 3.452 8.509 1.00 86.19 107 LEU A N 1
ATOM 803 C CA . LEU A 1 107 ? 1.817 2.054 8.081 1.00 86.19 107 LEU A CA 1
ATOM 804 C C . LEU A 1 107 ? 0.437 1.697 7.508 1.00 86.19 107 LEU A C 1
ATOM 806 O O . LEU A 1 107 ? 0.375 0.978 6.511 1.00 86.19 107 LEU A O 1
ATOM 810 N N . GLY A 1 108 ? -0.646 2.238 8.072 1.00 84.06 108 GLY A N 1
ATOM 811 C CA . GLY A 1 108 ? -1.992 2.101 7.508 1.00 84.06 108 GLY A CA 1
ATOM 812 C C . GLY A 1 108 ? -2.104 2.731 6.116 1.00 84.06 108 GLY A C 1
ATOM 813 O O . GLY A 1 108 ? -2.603 2.105 5.184 1.00 84.06 108 GLY A O 1
ATOM 814 N N . VAL A 1 109 ? -1.530 3.925 5.923 1.00 87.94 109 VAL A N 1
ATOM 815 C CA . VAL A 1 109 ? -1.473 4.579 4.600 1.00 87.94 109 VAL A CA 1
ATOM 816 C C . VAL A 1 109 ? -0.736 3.711 3.577 1.00 87.94 109 VAL A C 1
ATOM 818 O O . VAL A 1 109 ? -1.156 3.616 2.420 1.00 87.94 109 VAL A O 1
ATOM 821 N N . LEU A 1 110 ? 0.359 3.062 3.980 1.00 88.62 110 LEU A N 1
ATOM 822 C CA . LEU A 1 110 ? 1.089 2.142 3.109 1.00 88.62 110 LEU A CA 1
ATOM 823 C C . LEU A 1 110 ? 0.236 0.935 2.696 1.00 88.62 110 LEU A C 1
ATOM 825 O O . LEU A 1 110 ? 0.270 0.537 1.532 1.00 88.62 110 LEU A O 1
ATOM 829 N N . GLU A 1 111 ? -0.539 0.371 3.617 1.00 87.19 111 GLU A N 1
ATOM 830 C CA . GLU A 1 111 ? -1.438 -0.753 3.337 1.00 87.19 111 GLU A CA 1
ATOM 831 C C . GLU A 1 111 ? -2.574 -0.377 2.374 1.00 87.19 111 GLU A C 1
ATOM 833 O O . GLU A 1 111 ? -2.891 -1.132 1.446 1.00 87.19 111 GLU A O 1
ATOM 838 N N . ASP A 1 112 ? -3.124 0.829 2.508 1.00 88.19 112 ASP A N 1
ATOM 839 C CA . ASP A 1 112 ? -4.099 1.364 1.555 1.00 88.19 112 ASP A CA 1
ATOM 840 C C . ASP A 1 112 ? -3.504 1.490 0.146 1.00 88.19 112 ASP A C 1
ATOM 842 O O . ASP A 1 112 ? -4.165 1.206 -0.863 1.00 88.19 112 ASP A O 1
ATOM 846 N N . TRP A 1 113 ? -2.247 1.931 0.049 1.00 90.19 113 TRP A N 1
ATOM 847 C CA . TRP A 1 113 ? -1.530 1.980 -1.224 1.00 90.19 113 TRP A CA 1
ATOM 848 C C . TRP A 1 113 ? -1.270 0.587 -1.787 1.00 90.19 113 TRP A C 1
ATOM 850 O O . TRP A 1 113 ? -1.498 0.382 -2.979 1.00 90.19 113 TRP A O 1
ATOM 860 N N . GLU A 1 114 ? -0.847 -0.368 -0.960 1.00 88.81 114 GLU A N 1
ATOM 861 C CA . GLU A 1 114 ? -0.649 -1.762 -1.363 1.00 88.81 114 GLU A CA 1
ATOM 862 C C . GLU A 1 114 ? -1.938 -2.342 -1.963 1.00 88.81 114 GLU A C 1
ATOM 864 O O . GLU A 1 114 ? -1.920 -2.862 -3.080 1.00 88.81 114 GLU A O 1
ATOM 869 N N . SER A 1 115 ? -3.077 -2.144 -1.298 1.00 87.44 115 SER A N 1
ATOM 870 C CA . SER A 1 115 ? -4.388 -2.603 -1.774 1.00 87.44 115 SER A CA 1
ATOM 871 C C . SER A 1 115 ? -4.747 -2.026 -3.149 1.00 87.44 115 SER A C 1
ATOM 873 O O . SER A 1 115 ? -5.136 -2.762 -4.059 1.00 87.44 115 SER A O 1
ATOM 875 N N . LYS A 1 116 ? -4.530 -0.719 -3.353 1.00 88.50 116 LYS A N 1
ATOM 876 C CA . LYS A 1 116 ? -4.744 -0.060 -4.657 1.00 88.50 116 LYS A CA 1
ATOM 877 C C . LYS A 1 116 ? -3.807 -0.590 -5.742 1.00 88.50 116 LYS A C 1
ATOM 879 O O . LYS A 1 116 ? -4.185 -0.645 -6.913 1.00 88.50 116 LYS A O 1
ATOM 884 N N . PHE A 1 117 ? -2.573 -0.937 -5.382 1.00 89.31 117 PHE A N 1
ATOM 885 C CA . PHE A 1 117 ? -1.595 -1.474 -6.325 1.00 89.31 117 PHE A CA 1
ATOM 886 C C . PHE A 1 117 ? -1.941 -2.901 -6.744 1.00 89.31 117 PHE A C 1
ATOM 888 O O . PHE A 1 117 ? -1.862 -3.188 -7.936 1.00 89.31 117 PHE A O 1
ATOM 895 N N . ILE A 1 118 ? -2.390 -3.747 -5.812 1.00 88.81 118 ILE A N 1
ATOM 896 C CA . ILE A 1 118 ? -2.851 -5.116 -6.093 1.00 88.81 118 ILE A CA 1
ATOM 897 C C . ILE A 1 118 ? -4.044 -5.110 -7.051 1.00 88.81 118 ILE A C 1
ATOM 899 O O . ILE A 1 118 ? -4.104 -5.929 -7.966 1.00 88.81 118 ILE A O 1
ATOM 903 N N . GLU A 1 119 ? -4.985 -4.182 -6.871 1.00 90.50 119 GLU A N 1
ATOM 904 C CA . GLU A 1 119 ? -6.153 -4.072 -7.750 1.00 90.50 119 GLU A CA 1
ATOM 905 C C . GLU A 1 119 ? -5.772 -3.605 -9.166 1.00 90.50 119 GLU A C 1
ATOM 907 O O . GLU A 1 119 ? -6.343 -4.058 -10.160 1.00 90.50 119 GLU A O 1
ATOM 912 N N . LYS A 1 120 ? -4.799 -2.692 -9.274 1.00 90.94 120 LYS A N 1
ATOM 913 C CA . LYS A 1 120 ? -4.492 -1.990 -10.527 1.00 90.94 120 LYS A CA 1
ATOM 914 C C . LYS A 1 120 ? -3.375 -2.625 -11.356 1.00 90.94 120 LYS A C 1
ATOM 916 O O . LYS A 1 120 ? -3.374 -2.474 -12.582 1.00 90.94 120 LYS A O 1
ATOM 921 N N . TYR A 1 121 ? -2.406 -3.275 -10.720 1.00 91.75 121 TYR A N 1
ATOM 922 C CA . TYR A 1 121 ? -1.191 -3.761 -11.371 1.00 91.75 121 TYR A CA 1
ATOM 923 C C . TYR A 1 121 ? -0.935 -5.235 -11.053 1.00 91.75 121 TYR A C 1
ATOM 925 O O . TYR A 1 121 ? -1.100 -5.661 -9.911 1.00 91.75 121 TYR A O 1
ATOM 933 N N . PRO A 1 122 ? -0.472 -6.026 -12.034 1.00 93.31 122 PRO A N 1
ATOM 934 C CA . PRO A 1 122 ? -0.097 -7.404 -11.773 1.00 93.31 122 PRO A CA 1
ATOM 935 C C . PRO A 1 122 ? 1.181 -7.473 -10.926 1.00 93.31 122 PRO A C 1
ATOM 937 O O . PRO A 1 122 ? 2.148 -6.737 -11.155 1.00 93.31 122 PRO A O 1
ATOM 940 N N . VAL A 1 123 ? 1.198 -8.403 -9.970 1.00 92.56 123 VAL A N 1
ATOM 941 C CA . VAL A 1 123 ? 2.396 -8.753 -9.198 1.00 92.56 123 VAL A CA 1
ATOM 942 C C . VAL A 1 123 ? 3.311 -9.608 -10.073 1.00 92.56 123 VAL A C 1
ATOM 944 O O . VAL A 1 123 ? 2.906 -10.664 -10.559 1.00 92.56 123 VAL A O 1
ATOM 947 N N . VAL A 1 124 ? 4.552 -9.167 -10.260 1.00 92.62 124 VAL A N 1
ATOM 948 C CA . VAL A 1 124 ? 5.563 -9.848 -11.092 1.00 92.62 124 VAL A CA 1
ATOM 949 C C . VAL A 1 124 ? 6.651 -10.547 -10.282 1.00 92.62 124 VAL A C 1
ATOM 951 O O . VAL A 1 124 ? 7.449 -11.296 -10.839 1.00 92.62 124 VAL A O 1
ATOM 954 N N . GLY A 1 125 ? 6.686 -10.343 -8.966 1.00 88.62 125 GLY A N 1
ATOM 955 C CA . GLY A 1 125 ? 7.639 -11.014 -8.088 1.00 88.62 125 GLY A CA 1
ATOM 956 C C . GLY A 1 125 ? 7.553 -10.535 -6.646 1.00 88.62 125 GLY A C 1
ATOM 957 O O . GLY A 1 125 ? 6.695 -9.727 -6.296 1.00 88.62 125 GLY A O 1
ATOM 958 N N . ARG A 1 126 ? 8.461 -11.037 -5.808 1.00 88.00 126 ARG A N 1
ATOM 959 C CA . ARG A 1 126 ? 8.652 -10.583 -4.426 1.00 88.00 126 ARG A CA 1
ATOM 960 C C . ARG A 1 126 ? 10.141 -10.494 -4.117 1.00 88.00 126 ARG A C 1
ATOM 962 O O . ARG A 1 126 ? 10.921 -11.296 -4.630 1.00 88.00 126 ARG A O 1
ATOM 969 N N . VAL A 1 127 ? 10.532 -9.536 -3.288 1.00 83.44 127 VAL A N 1
ATOM 970 C CA . VAL A 1 127 ? 11.905 -9.395 -2.800 1.00 83.44 127 VAL A CA 1
ATOM 971 C C . VAL A 1 127 ? 12.087 -10.333 -1.613 1.00 83.44 127 VAL A C 1
ATOM 973 O O . VAL A 1 127 ? 11.369 -10.247 -0.618 1.00 83.44 127 VAL A O 1
ATOM 976 N N . VAL A 1 128 ? 13.053 -11.242 -1.724 1.00 80.56 128 VAL A N 1
ATOM 977 C CA . VAL A 1 128 ? 13.440 -12.138 -0.632 1.00 80.56 128 VAL A CA 1
ATOM 978 C C . VAL A 1 128 ? 14.540 -11.452 0.167 1.00 80.56 128 VAL A C 1
ATOM 980 O O . VAL A 1 128 ? 15.671 -11.332 -0.301 1.00 80.56 128 VAL A O 1
ATOM 983 N N . THR A 1 129 ? 14.215 -10.988 1.371 1.00 67.69 129 THR A N 1
ATOM 984 C CA . THR A 1 129 ? 15.224 -10.470 2.299 1.00 67.69 129 THR A CA 1
ATOM 985 C C . THR A 1 129 ? 15.845 -11.647 3.040 1.00 67.69 129 THR A C 1
ATOM 987 O O . THR A 1 129 ? 15.218 -12.230 3.921 1.00 67.69 129 THR A O 1
ATOM 990 N N . SER A 1 130 ? 17.077 -12.013 2.691 1.00 56.16 130 SER A N 1
ATOM 991 C CA . SER A 1 130 ? 17.848 -13.015 3.431 1.00 56.16 130 SER A CA 1
ATOM 992 C C . SER A 1 130 ? 18.287 -12.434 4.776 1.00 56.16 130 SER A C 1
ATOM 994 O O . SER A 1 130 ? 19.370 -11.864 4.889 1.00 56.16 130 SER A O 1
ATOM 996 N N . THR A 1 131 ? 17.461 -12.549 5.814 1.00 48.09 131 THR A N 1
ATOM 997 C CA . THR A 1 131 ? 17.889 -12.304 7.197 1.00 48.09 131 THR A CA 1
ATOM 998 C C . THR A 1 131 ? 18.803 -13.442 7.652 1.00 48.09 131 THR A C 1
ATOM 1000 O O . THR A 1 131 ? 18.379 -14.356 8.354 1.00 48.09 131 THR A O 1
ATOM 1003 N N . ASN A 1 132 ? 20.066 -13.399 7.229 1.00 40.41 132 ASN A N 1
ATOM 1004 C CA . ASN A 1 132 ? 21.142 -14.144 7.870 1.00 40.41 132 ASN A CA 1
ATOM 1005 C C . ASN A 1 132 ? 21.722 -13.253 8.971 1.00 40.41 132 ASN A C 1
ATOM 1007 O O . ASN A 1 132 ? 22.471 -12.317 8.697 1.00 40.41 132 ASN A O 1
ATOM 1011 N N . SER A 1 133 ? 21.364 -13.531 10.221 1.00 46.44 133 SER A N 1
ATOM 1012 C CA . SER A 1 133 ? 22.123 -13.052 11.374 1.00 46.44 133 SER A CA 1
ATOM 1013 C C . SER A 1 133 ? 23.533 -13.652 11.315 1.00 46.44 133 SER A C 1
ATOM 1015 O O . SER A 1 133 ? 23.661 -14.851 11.534 1.00 46.44 133 SER A O 1
ATOM 1017 N N . SER A 1 134 ? 24.548 -12.855 10.956 1.00 40.62 134 SER A N 1
ATOM 1018 C CA . SER A 1 134 ? 25.938 -12.892 11.458 1.00 40.62 134 SER A CA 1
ATOM 1019 C C . SER A 1 134 ? 26.889 -12.076 10.570 1.00 40.62 134 SER A C 1
ATOM 1021 O O . SER A 1 134 ? 26.717 -11.965 9.362 1.00 40.62 134 SER A O 1
ATOM 1023 N N . GLU A 1 135 ? 27.883 -11.492 11.233 1.00 45.72 135 GLU A N 1
ATOM 1024 C CA . GLU A 1 135 ? 28.965 -10.627 10.761 1.00 45.72 135 GLU A CA 1
ATOM 1025 C C . GLU A 1 135 ? 29.714 -11.090 9.491 1.00 45.72 135 GLU A C 1
ATOM 1027 O O . GLU A 1 135 ? 29.860 -12.283 9.238 1.00 45.72 135 GLU A O 1
ATOM 1032 N N . ASN A 1 136 ? 30.342 -10.098 8.837 1.00 35.53 136 ASN A N 1
ATOM 1033 C CA . ASN A 1 136 ? 31.603 -10.172 8.078 1.00 35.53 136 ASN A CA 1
ATOM 1034 C C . ASN A 1 136 ? 31.542 -10.244 6.532 1.00 35.53 136 ASN A C 1
ATOM 1036 O O . ASN A 1 136 ? 31.216 -11.272 5.952 1.00 35.53 136 ASN A O 1
ATOM 1040 N N . GLY A 1 137 ? 32.042 -9.172 5.898 1.00 40.12 137 GLY A N 1
ATOM 1041 C CA . GLY A 1 137 ? 32.964 -9.254 4.756 1.00 40.12 137 GLY A CA 1
ATOM 1042 C C . GLY A 1 137 ? 32.384 -9.324 3.337 1.00 40.12 137 GLY A C 1
ATOM 1043 O O . GLY A 1 137 ? 31.923 -10.366 2.893 1.00 40.12 137 GLY A O 1
ATOM 1044 N N . ASP A 1 138 ? 32.513 -8.212 2.611 1.00 43.09 138 ASP A N 1
ATOM 1045 C CA . ASP A 1 138 ? 32.761 -8.066 1.167 1.00 43.09 138 ASP A CA 1
ATOM 1046 C C . ASP A 1 138 ? 32.687 -9.326 0.270 1.00 43.09 138 ASP A C 1
ATOM 1048 O O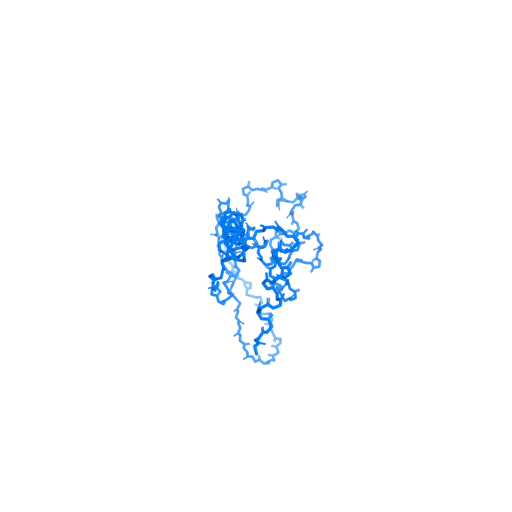 . ASP A 1 138 ? 33.622 -10.122 0.256 1.00 43.09 138 ASP A O 1
ATOM 1052 N N . ASN A 1 139 ? 31.685 -9.414 -0.622 1.00 37.72 139 ASN A N 1
ATOM 1053 C CA . ASN A 1 139 ? 31.899 -9.692 -2.058 1.00 37.72 139 ASN A CA 1
ATOM 1054 C C . ASN A 1 139 ? 30.592 -9.542 -2.867 1.00 37.72 139 ASN A C 1
ATOM 1056 O O . ASN A 1 139 ? 29.676 -10.353 -2.746 1.00 37.72 139 ASN A O 1
ATOM 1060 N N . VAL A 1 140 ? 30.515 -8.539 -3.745 1.00 47.16 140 VAL A N 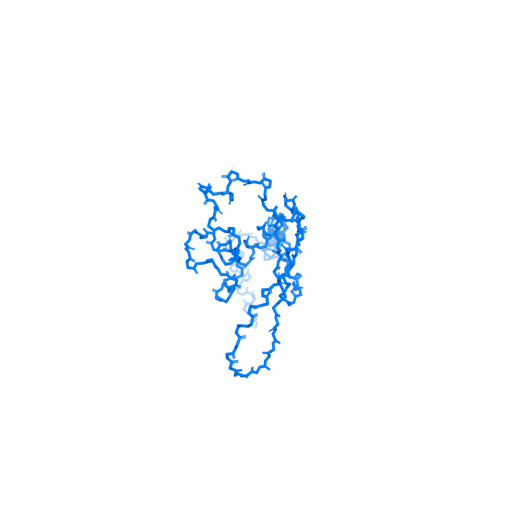1
ATOM 1061 C CA . VAL A 1 140 ? 29.517 -8.507 -4.825 1.00 47.16 140 VAL A CA 1
ATOM 1062 C C . VAL A 1 140 ? 30.071 -9.332 -5.989 1.00 47.16 140 VAL A C 1
ATOM 1064 O O . VAL A 1 140 ? 30.875 -8.829 -6.773 1.00 47.16 140 VAL A O 1
ATOM 1067 N N . GLN A 1 141 ? 29.636 -10.587 -6.127 1.00 36.44 141 GLN A N 1
ATOM 1068 C CA . GLN A 1 141 ? 29.794 -11.314 -7.388 1.00 36.44 141 GLN A CA 1
ATOM 1069 C C . GLN A 1 141 ? 28.671 -10.911 -8.349 1.00 36.44 141 GLN A C 1
ATOM 1071 O O . GLN A 1 141 ? 27.533 -11.362 -8.236 1.00 36.44 141 GLN A O 1
ATOM 1076 N N . ILE A 1 142 ? 29.010 -10.072 -9.329 1.00 47.66 142 ILE A N 1
ATOM 1077 C CA . ILE A 1 142 ? 28.227 -9.929 -10.557 1.00 47.66 142 ILE A CA 1
ATOM 1078 C C . ILE A 1 142 ? 28.425 -11.221 -11.358 1.00 47.66 142 ILE A C 1
ATOM 1080 O O . ILE A 1 142 ? 29.490 -11.440 -11.931 1.00 47.66 142 ILE A O 1
ATOM 1084 N N . GLN A 1 143 ? 27.410 -12.084 -11.408 1.00 37.25 143 GLN A N 1
ATOM 1085 C CA . GLN A 1 143 ? 27.359 -13.154 -12.401 1.00 37.25 143 GLN A CA 1
ATOM 1086 C C . GLN A 1 143 ? 26.837 -12.554 -13.711 1.00 37.25 143 GLN A C 1
ATOM 1088 O O . GLN A 1 143 ? 25.639 -12.550 -13.990 1.00 37.25 143 GLN A O 1
ATOM 1093 N N . SER A 1 144 ? 27.747 -11.983 -14.502 1.00 47.50 144 SER A N 1
ATOM 1094 C CA . SER A 1 144 ? 27.499 -11.685 -15.911 1.00 47.50 144 SER A CA 1
ATOM 1095 C C . SER A 1 144 ? 27.317 -13.014 -16.635 1.00 47.50 144 SER A C 1
ATOM 1097 O O . SER A 1 144 ? 28.268 -13.767 -16.823 1.00 47.50 144 SER A O 1
ATOM 1099 N N . ASN A 1 145 ? 26.071 -13.336 -16.972 1.00 43.06 145 ASN A N 1
ATOM 1100 C CA . ASN A 1 145 ? 25.754 -14.528 -17.738 1.00 43.06 145 ASN A CA 1
ATOM 1101 C C . ASN A 1 145 ? 26.025 -14.221 -19.218 1.00 43.06 145 ASN A C 1
ATOM 1103 O O . ASN A 1 145 ? 25.194 -13.618 -19.898 1.00 43.06 145 ASN A O 1
ATOM 1107 N N . ASP A 1 146 ? 27.211 -14.606 -19.684 1.00 50.94 146 ASP A N 1
ATOM 1108 C CA . ASP A 1 146 ? 27.560 -14.718 -21.097 1.00 50.94 146 ASP A CA 1
ATOM 1109 C C . ASP A 1 146 ? 26.567 -15.648 -21.801 1.00 50.94 146 ASP A C 1
ATOM 1111 O O . ASP A 1 146 ? 26.633 -16.866 -21.653 1.00 50.94 146 ASP A O 1
ATOM 1115 N N . ARG A 1 147 ? 25.639 -15.081 -22.577 1.00 45.00 147 ARG A N 1
ATOM 1116 C CA . ARG A 1 147 ? 24.952 -15.777 -23.674 1.00 45.00 147 ARG A CA 1
ATOM 1117 C C . ARG A 1 147 ? 24.521 -14.779 -24.743 1.00 45.00 147 ARG A C 1
ATOM 1119 O O . ARG A 1 147 ? 23.466 -14.162 -24.619 1.00 45.00 147 ARG A O 1
ATOM 1126 N N . ASN A 1 148 ? 25.345 -14.634 -25.780 1.00 39.41 148 ASN A N 1
ATOM 1127 C CA . ASN A 1 148 ? 24.943 -14.873 -27.174 1.00 39.41 148 ASN A CA 1
ATOM 1128 C C . ASN A 1 148 ? 26.087 -14.521 -28.142 1.00 39.41 148 ASN A C 1
ATOM 1130 O O . ASN A 1 148 ? 26.090 -13.460 -28.758 1.00 39.41 148 ASN A O 1
ATOM 1134 N N . GLU A 1 149 ? 27.015 -15.458 -28.333 1.00 49.75 149 GLU A N 1
ATOM 1135 C CA . GLU A 1 149 ? 27.606 -15.687 -29.654 1.00 49.75 149 GLU A CA 1
ATOM 1136 C C . GLU A 1 149 ? 26.855 -16.858 -30.291 1.00 49.75 149 GLU A C 1
ATOM 1138 O O . GLU A 1 149 ? 27.000 -17.994 -29.851 1.00 49.75 149 GLU A O 1
ATOM 1143 N N . GLN A 1 150 ? 26.014 -16.563 -31.283 1.00 44.88 150 GLN A N 1
ATOM 1144 C CA . GLN A 1 150 ? 25.786 -17.398 -32.469 1.00 44.88 150 GLN A CA 1
ATOM 1145 C C . GLN A 1 150 ? 24.746 -16.714 -33.358 1.00 44.88 150 GLN A C 1
ATOM 1147 O O . GLN A 1 150 ? 23.548 -16.959 -33.233 1.00 44.88 150 GLN A O 1
ATOM 1152 N N . ILE A 1 151 ? 25.213 -15.856 -34.264 1.00 47.94 151 ILE A N 1
ATOM 1153 C CA . ILE A 1 151 ? 24.610 -15.735 -35.591 1.00 47.94 151 ILE A CA 1
ATOM 1154 C C . ILE A 1 151 ? 25.774 -15.739 -36.584 1.00 47.94 151 ILE A C 1
ATOM 1156 O O . ILE A 1 151 ? 26.747 -15.008 -36.412 1.00 47.94 151 ILE A O 1
ATOM 1160 N N . GLU A 1 152 ? 25.643 -16.675 -37.514 1.00 41.16 152 GLU A N 1
ATOM 1161 C CA . GLU A 1 152 ? 26.474 -17.030 -38.667 1.00 41.16 152 GLU A CA 1
ATOM 1162 C C . GLU A 1 152 ? 26.818 -15.847 -39.587 1.00 41.16 152 GLU A C 1
ATOM 1164 O O . GLU A 1 152 ? 25.954 -14.953 -39.757 1.00 41.16 152 GLU A O 1
#

Radius of gyration: 28.18 Å; Cα contacts (8 Å, |Δi|>4): 108; chains: 1; bounding box: 67×37×93 Å

Organism: Hibiscus syriacus (NCBI:txid106335)

Solvent-accessible surface area (backbone atoms only — not comparable to full-atom values): 9573 Å² total; per-residue (Å²): 136,63,72,64,59,61,53,45,55,51,47,31,71,77,66,73,39,56,62,68,52,54,54,49,49,51,50,48,50,51,49,52,48,52,56,57,44,47,73,75,45,59,80,74,74,77,61,77,71,67,86,77,73,63,53,74,38,65,52,56,72,90,46,38,77,36,44,26,93,89,22,91,44,30,84,48,57,98,49,45,39,57,32,13,51,23,68,72,46,90,52,79,87,38,55,28,70,67,64,80,92,62,51,74,66,33,51,50,46,30,51,56,49,49,54,55,42,62,76,74,30,58,77,76,48,64,53,82,80,82,86,68,92,74,86,84,81,94,79,89,80,81,81,78,79,89,81,83,91,83,83,135

Mean predicted aligned error: 17.22 Å

Secondary structure (DSSP, 8-state):
--THHHHHHHHHHHH-S-HHHHHHHHHHHHHHHHHHHHHHS---------TTPPPEEE--GGGHHHHSTTSTTGGGTTS--HHHHHTT---GGG-SS--TT--HHHHHHHHHHHHHHHHHS-EEEE--------------------------

InterPro domains:
  IPR001199 Cytochrome b5-like heme/steroid binding domain [SM01117] (41-128)
  IPR036400 Cytochrome b5-like heme/steroid binding domain superfamily [G3DSA:3.10.120.10] (24-129)
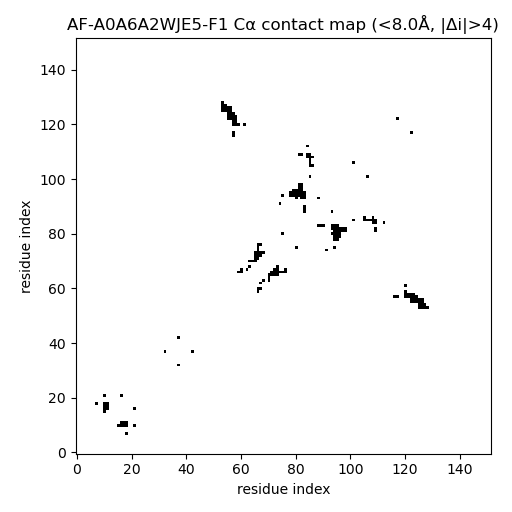  IPR036400 Cytochrome b5-like heme/steroid binding domain superfamily [SSF55856] (56-128)
  IPR050577 MAPR/Neuferricin/Neudesin-like [PTHR10281] (56-130)